Protein AF-A0A832GUX7-F1 (afdb_monomer_lite)

Sequence (159 aa):
MSAQEAVTVTLDRMLALYRAIEARVKELNPSAPRMEVLSLYEALKAAAGMGGERWRSLTFARTTQLDEEAREAIWKLAAMYEEVAAACLVEVENETFALSLRNTYLRGKASANFVVLNVSGAQATVAPEILLAELGVVVACAQQLFMAARAAAPPGGVP

pLDDT: mean 79.76, std 17.62, range [40.47, 96.56]

Radius of gyration: 21.36 Å; chains: 1; bounding box: 37×43×70 Å

Secondary structure (DSSP, 8-state):
--HHHHHHHHHHHHHHHHHHHHHHHHHHS----------HHHHHHHHTT-------------PEE--HHHHHHHHHHHHHHHHHHHHHHHT---HHHHHHHHHHHHHHHHHHHHHH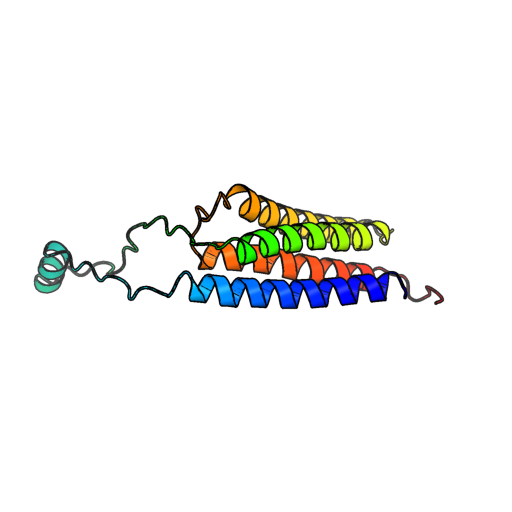HHEETTEESS-HHHHHHHHHHHHHHHHHHHHHHHHHS-TT---

Foldseek 3Di:
DDLLVVLVVLLVVLVVLLVVLLVQQCVQCPPDDPPPPPPVVVVVCVVVVVDDDPDDPPDDLAKGFADPSSVVSLVVSLVSLVVLLVSLQVQAPDPVLNVVLVVLSVLLNVLSVQLVVQDDDRIGSHHSVSNSVSSVSNSVSSVVSSVSSVVRHDPDPDD

Structure (mmCIF, N/CA/C/O backbone):
data_AF-A0A832GUX7-F1
#
_entry.id   AF-A0A832GUX7-F1
#
loop_
_atom_site.group_PDB
_atom_site.id
_atom_site.type_symbol
_atom_site.label_atom_id
_atom_site.label_alt_id
_atom_site.label_comp_id
_atom_site.label_asym_id
_atom_site.label_entity_id
_atom_site.label_seq_id
_atom_site.pdbx_PDB_ins_code
_atom_site.Cartn_x
_atom_site.Cartn_y
_atom_site.Cartn_z
_atom_site.occupancy
_atom_site.B_iso_or_equiv
_atom_site.auth_seq_id
_atom_site.auth_comp_id
_atom_site.auth_asym_id
_atom_site.auth_atom_id
_atom_site.pdbx_PDB_model_num
ATOM 1 N N . MET A 1 1 ? -2.255 -8.661 -26.015 1.00 58.03 1 MET A N 1
ATOM 2 C CA . MET A 1 1 ? -2.134 -7.759 -24.860 1.00 58.03 1 MET A CA 1
ATOM 3 C C . MET A 1 1 ? -0.671 -7.401 -24.742 1.00 58.03 1 MET A C 1
ATOM 5 O O . MET A 1 1 ? 0.136 -8.310 -24.566 1.00 58.03 1 MET A O 1
ATOM 9 N N . SER A 1 2 ? -0.321 -6.138 -24.958 1.00 76.56 2 SER A N 1
ATOM 10 C CA . SER A 1 2 ? 1.061 -5.672 -24.808 1.00 76.56 2 SER A CA 1
ATOM 11 C C . SER A 1 2 ? 1.456 -5.642 -23.324 1.00 76.56 2 SER A C 1
ATOM 13 O O . SER A 1 2 ? 0.592 -5.611 -22.443 1.00 76.56 2 SER A O 1
ATOM 15 N N . ALA A 1 3 ? 2.758 -5.648 -23.023 1.00 74.06 3 ALA A N 1
ATOM 16 C CA . ALA A 1 3 ? 3.244 -5.542 -21.642 1.00 74.06 3 ALA 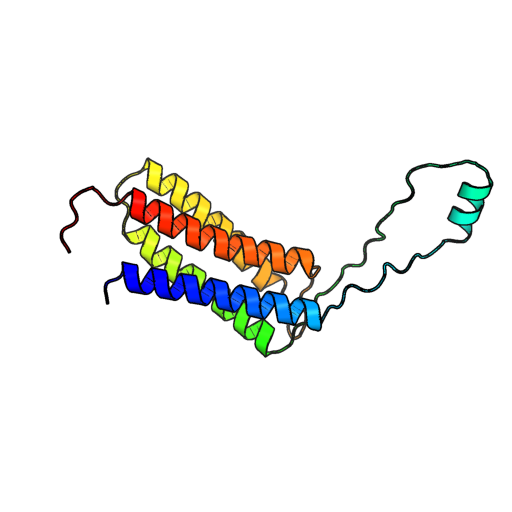A CA 1
ATOM 17 C C . ALA A 1 3 ? 2.724 -4.264 -20.950 1.00 74.06 3 ALA A C 1
ATOM 19 O O . ALA A 1 3 ? 2.344 -4.287 -19.782 1.00 74.06 3 ALA A O 1
ATOM 20 N N . GLN A 1 4 ? 2.591 -3.171 -21.705 1.00 76.62 4 GLN A N 1
ATOM 21 C CA . GLN A 1 4 ? 2.068 -1.893 -21.218 1.00 76.62 4 GLN A CA 1
ATOM 22 C C . GLN A 1 4 ? 0.564 -1.930 -20.912 1.00 76.62 4 GLN A C 1
ATOM 24 O O . GLN A 1 4 ? 0.119 -1.360 -19.912 1.00 76.62 4 GLN A O 1
ATOM 29 N N . GLU A 1 5 ? -0.228 -2.617 -21.740 1.00 81.81 5 GLU A N 1
ATOM 30 C CA . GLU A 1 5 ? -1.650 -2.855 -21.460 1.00 81.81 5 GLU A CA 1
ATOM 31 C C . GLU A 1 5 ? -1.817 -3.688 -20.185 1.00 81.81 5 GLU A C 1
ATOM 33 O O . GLU A 1 5 ? -2.666 -3.373 -19.352 1.00 81.81 5 GLU A O 1
ATOM 38 N N . ALA A 1 6 ? -0.964 -4.698 -19.988 1.00 84.06 6 ALA A N 1
ATOM 39 C CA . ALA A 1 6 ? -0.975 -5.520 -18.784 1.00 84.06 6 ALA A CA 1
ATOM 40 C C . ALA A 1 6 ? -0.671 -4.694 -17.521 1.00 84.06 6 ALA A C 1
ATOM 42 O O . ALA A 1 6 ? -1.412 -4.787 -16.544 1.00 84.06 6 ALA A O 1
ATOM 43 N N . VAL A 1 7 ? 0.356 -3.832 -17.552 1.00 86.50 7 VAL A N 1
ATOM 44 C CA . VAL A 1 7 ? 0.701 -2.948 -16.420 1.00 86.50 7 VAL A CA 1
ATOM 45 C C . VAL A 1 7 ? -0.418 -1.947 -16.127 1.00 86.50 7 VAL A C 1
ATOM 47 O O . VAL A 1 7 ? -0.742 -1.719 -14.963 1.00 86.50 7 VAL A O 1
ATOM 50 N N . THR A 1 8 ? -1.060 -1.396 -17.159 1.00 89.62 8 THR A N 1
ATOM 51 C CA . THR A 1 8 ? -2.190 -0.467 -16.987 1.00 89.62 8 THR A CA 1
ATOM 52 C C . THR A 1 8 ? -3.368 -1.150 -16.288 1.00 89.62 8 THR A C 1
ATOM 54 O O . THR A 1 8 ? -3.885 -0.636 -15.298 1.00 89.62 8 THR A O 1
ATOM 57 N N . VAL A 1 9 ? -3.737 -2.356 -16.732 1.00 91.31 9 VAL A N 1
ATOM 58 C CA . VAL A 1 9 ? -4.791 -3.160 -16.091 1.00 91.31 9 VAL A CA 1
ATOM 59 C C . VAL A 1 9 ? -4.429 -3.491 -14.640 1.00 91.31 9 VAL A C 1
ATOM 61 O O . VAL A 1 9 ? -5.293 -3.456 -13.761 1.00 91.31 9 VAL A O 1
ATOM 64 N N . THR A 1 10 ? -3.163 -3.802 -14.361 1.00 91.75 10 THR A N 1
ATOM 65 C CA . THR A 1 10 ? -2.679 -4.050 -12.997 1.00 91.75 10 THR A CA 1
ATOM 66 C C . THR A 1 10 ? -2.786 -2.795 -12.127 1.00 91.75 10 THR A C 1
ATOM 68 O O . THR A 1 10 ? -3.270 -2.894 -11.001 1.00 91.75 10 THR A O 1
ATOM 71 N N . LEU A 1 11 ? -2.444 -1.609 -12.639 1.00 92.25 11 LEU A N 1
ATOM 72 C CA . LEU A 1 11 ? -2.592 -0.339 -11.917 1.00 92.25 11 LEU A CA 1
ATOM 73 C C . LEU A 1 11 ? -4.051 -0.007 -11.594 1.00 92.25 11 LEU A C 1
ATOM 75 O O . LEU A 1 11 ? -4.351 0.369 -10.459 1.00 92.25 11 LEU A O 1
ATOM 79 N N . ASP A 1 12 ? -4.965 -0.186 -12.547 1.00 92.69 12 ASP A N 1
ATOM 80 C CA . ASP A 1 12 ? -6.397 0.036 -12.318 1.00 92.69 12 ASP A CA 1
ATOM 81 C C . ASP A 1 12 ? -6.933 -0.898 -11.228 1.00 92.69 12 ASP A C 1
ATOM 83 O O . ASP A 1 12 ? -7.685 -0.485 -10.338 1.00 92.69 12 ASP A O 1
ATOM 87 N N . ARG A 1 13 ? -6.484 -2.158 -11.239 1.00 94.31 13 ARG A N 1
ATOM 88 C CA . ARG A 1 13 ? -6.805 -3.131 -10.190 1.00 94.31 13 ARG A CA 1
ATOM 89 C C . ARG A 1 13 ? -6.207 -2.741 -8.839 1.00 94.31 13 ARG A C 1
ATOM 91 O O . ARG A 1 13 ? -6.907 -2.876 -7.841 1.00 94.31 13 ARG A O 1
ATOM 98 N N . MET A 1 14 ? -4.972 -2.238 -8.784 1.00 95.44 14 MET A N 1
ATOM 99 C CA . MET A 1 14 ? -4.369 -1.734 -7.539 1.00 95.44 14 MET A CA 1
ATOM 100 C C . MET A 1 14 ? -5.180 -0.575 -6.955 1.00 95.44 14 MET A C 1
ATOM 102 O O . MET A 1 14 ? -5.439 -0.548 -5.756 1.00 95.44 14 MET A O 1
ATOM 106 N N . LEU A 1 15 ? -5.625 0.356 -7.800 1.00 94.19 15 LEU A N 1
ATOM 107 C CA . LEU A 1 15 ? -6.473 1.485 -7.415 1.00 94.19 15 LEU A CA 1
ATOM 108 C C . LEU A 1 15 ? -7.826 1.027 -6.861 1.00 94.19 15 LEU A C 1
ATOM 110 O O . LEU A 1 15 ? -8.276 1.523 -5.827 1.00 94.19 15 LEU A O 1
ATOM 114 N N . ALA A 1 16 ? -8.471 0.074 -7.536 1.00 94.25 16 ALA A N 1
ATOM 115 C CA . ALA A 1 16 ? -9.725 -0.511 -7.078 1.00 94.25 16 ALA A CA 1
ATOM 116 C C . ALA A 1 16 ? -9.549 -1.235 -5.734 1.00 94.25 16 ALA A C 1
ATOM 118 O O . ALA A 1 16 ? -10.361 -1.057 -4.827 1.00 94.25 16 ALA A O 1
ATOM 119 N N . LEU A 1 17 ? -8.459 -1.991 -5.586 1.00 95.50 17 LEU A N 1
ATOM 120 C CA . LEU A 1 17 ? -8.131 -2.719 -4.365 1.00 95.50 17 LEU A CA 1
ATOM 121 C C . LEU A 1 17 ? -7.834 -1.766 -3.203 1.00 95.50 17 LEU A C 1
ATOM 123 O O . LEU A 1 17 ? -8.354 -1.963 -2.112 1.00 95.50 17 LEU A O 1
ATOM 127 N N . TYR A 1 18 ? -7.083 -0.691 -3.449 1.00 96.50 18 TYR A N 1
ATOM 128 C CA . TYR A 1 18 ? -6.837 0.359 -2.462 1.00 96.50 18 TYR A CA 1
ATOM 129 C C . TYR A 1 18 ? -8.142 0.991 -1.970 1.00 96.50 18 TYR A C 1
ATOM 131 O O . TYR A 1 18 ? -8.343 1.109 -0.766 1.00 96.50 18 TYR A O 1
ATOM 139 N N . ARG A 1 19 ? -9.065 1.338 -2.877 1.00 95.50 19 ARG A N 1
ATOM 140 C CA . ARG A 1 19 ? -10.376 1.897 -2.502 1.00 95.50 19 ARG A CA 1
ATOM 141 C C . ARG A 1 19 ? -11.222 0.912 -1.696 1.00 95.50 19 ARG A C 1
ATOM 143 O O . ARG A 1 19 ? -11.915 1.330 -0.773 1.00 95.50 19 ARG A O 1
ATOM 150 N N . ALA A 1 20 ? -11.163 -0.377 -2.030 1.00 95.62 20 ALA A N 1
ATOM 151 C CA . ALA A 1 20 ? -11.844 -1.420 -1.270 1.00 95.62 20 ALA A CA 1
ATOM 152 C C . ALA A 1 20 ? -11.266 -1.548 0.149 1.00 95.62 20 ALA A C 1
ATOM 154 O O . ALA A 1 20 ? -12.026 -1.544 1.116 1.00 95.62 20 ALA A O 1
ATOM 155 N N . ILE A 1 21 ? -9.933 -1.568 0.283 1.00 94.88 21 ILE A N 1
ATOM 156 C CA . ILE A 1 21 ? -9.247 -1.561 1.585 1.00 94.88 21 ILE A CA 1
ATOM 157 C C . ILE A 1 21 ? -9.623 -0.303 2.368 1.00 94.88 21 ILE A C 1
ATOM 159 O O . ILE A 1 21 ? -9.977 -0.395 3.536 1.00 94.88 21 ILE A O 1
ATOM 163 N N . GLU A 1 22 ? -9.592 0.869 1.737 1.00 94.06 22 GLU A N 1
ATOM 164 C CA . GLU A 1 22 ? -9.933 2.142 2.369 1.00 94.06 22 GLU A CA 1
ATOM 165 C C . GLU A 1 22 ? -11.358 2.142 2.926 1.00 94.06 22 GLU A C 1
ATOM 167 O O . GLU A 1 22 ? -11.568 2.513 4.084 1.00 94.06 22 GLU A O 1
ATOM 172 N N . ALA A 1 23 ? -12.330 1.707 2.123 1.00 93.88 23 ALA A N 1
ATOM 173 C CA . ALA A 1 23 ? -13.717 1.592 2.552 1.00 93.88 23 ALA A CA 1
ATOM 174 C C . ALA A 1 23 ? -13.845 0.629 3.738 1.00 93.88 23 ALA A C 1
ATOM 176 O O . ALA A 1 23 ? -14.450 0.981 4.752 1.00 93.88 23 ALA A O 1
ATOM 177 N N . ARG A 1 24 ? -13.213 -0.547 3.645 1.00 94.50 24 ARG A N 1
ATOM 178 C CA . ARG A 1 24 ? -13.311 -1.580 4.675 1.00 94.50 24 ARG A CA 1
ATOM 179 C C . ARG A 1 24 ? -12.630 -1.182 5.980 1.00 94.50 24 ARG A C 1
ATOM 181 O O . ARG A 1 24 ? -13.200 -1.349 7.052 1.00 94.50 24 ARG A O 1
ATOM 188 N N . VAL A 1 25 ? -11.444 -0.583 5.904 1.00 91.75 25 VAL A N 1
ATOM 189 C CA . VAL A 1 25 ? -10.718 -0.064 7.069 1.00 91.75 25 VAL A CA 1
ATOM 190 C C . VAL A 1 25 ? -11.533 1.021 7.766 1.00 91.75 25 VAL A C 1
ATOM 192 O O . VAL A 1 25 ? -11.630 0.995 8.989 1.00 91.75 25 VAL A O 1
ATOM 195 N N . LYS A 1 26 ? -12.160 1.943 7.025 1.00 90.00 26 LYS A N 1
ATOM 196 C CA . LYS A 1 26 ? -13.024 2.986 7.606 1.00 90.00 26 LYS A CA 1
ATOM 197 C C . LYS A 1 26 ? -14.286 2.418 8.255 1.00 90.00 26 LYS A C 1
ATOM 199 O O . LYS A 1 26 ? -14.724 2.948 9.272 1.00 90.00 26 LYS A O 1
ATOM 204 N N . GLU A 1 27 ? -14.856 1.360 7.686 1.00 91.31 27 GLU A N 1
ATOM 205 C CA . GLU A 1 27 ? -16.017 0.664 8.246 1.00 91.31 27 GLU A CA 1
ATOM 206 C C . GLU A 1 27 ? -15.672 -0.054 9.560 1.00 91.31 27 GLU A C 1
ATOM 208 O O . GLU A 1 27 ? -16.383 0.096 10.551 1.00 91.31 27 GLU A O 1
ATOM 213 N N . LEU A 1 28 ? -14.557 -0.792 9.586 1.00 89.00 28 LEU A N 1
ATOM 214 C CA . LEU A 1 28 ? -14.089 -1.537 10.762 1.00 89.00 28 LEU A CA 1
ATOM 215 C C . LEU A 1 28 ? -13.506 -0.635 11.855 1.00 89.00 28 LEU A C 1
ATOM 217 O O . LEU A 1 28 ? -13.464 -1.014 13.025 1.00 89.00 28 LEU A O 1
ATOM 221 N N . ASN A 1 29 ? -13.047 0.557 11.478 1.00 87.81 29 ASN A N 1
ATOM 222 C CA . ASN A 1 29 ? -12.421 1.528 12.367 1.00 87.81 29 ASN A CA 1
ATOM 223 C C . ASN A 1 29 ? -13.158 2.861 12.252 1.00 87.81 29 ASN A C 1
ATOM 225 O O . ASN A 1 29 ? -12.572 3.849 11.788 1.00 87.81 29 ASN A O 1
ATOM 229 N N . PRO A 1 30 ? -14.444 2.906 12.650 1.00 78.44 30 PRO A N 1
ATOM 230 C CA . PRO A 1 30 ? -15.195 4.143 12.610 1.00 78.44 30 PRO A CA 1
ATOM 231 C C . PRO A 1 30 ? -14.436 5.184 13.420 1.00 78.44 30 PRO A C 1
ATOM 233 O O . PRO A 1 30 ? -13.863 4.884 14.472 1.00 78.44 30 PRO A O 1
ATOM 236 N N . SER A 1 31 ? -14.411 6.416 12.917 1.00 67.00 31 SER A N 1
ATOM 237 C CA . SER A 1 31 ? -13.807 7.529 13.632 1.00 67.00 31 SER A CA 1
ATOM 238 C C . SER A 1 31 ? -14.542 7.681 14.958 1.00 67.00 31 SER A C 1
ATOM 240 O O . SER A 1 31 ? -15.618 8.273 15.008 1.00 67.00 31 SER A O 1
ATOM 242 N N . ALA A 1 32 ? -13.994 7.101 16.029 1.00 56.00 32 ALA A N 1
ATOM 243 C CA . ALA A 1 32 ? -14.555 7.299 17.348 1.00 56.00 32 ALA A CA 1
ATOM 244 C C . ALA A 1 32 ? -14.607 8.817 17.569 1.00 56.00 32 ALA A C 1
ATOM 246 O O . ALA A 1 32 ? -13.598 9.491 17.287 1.00 56.00 32 ALA A O 1
ATOM 247 N N . PRO A 1 33 ? -15.744 9.378 18.028 1.00 50.22 33 PRO A N 1
ATOM 248 C CA . PRO A 1 33 ? -15.742 10.752 18.498 1.00 50.22 33 PRO A CA 1
ATOM 249 C C . PRO A 1 33 ? -14.577 10.854 19.473 1.00 50.22 33 PRO A C 1
ATOM 251 O O . PRO A 1 33 ? -14.394 9.966 20.310 1.00 50.22 33 PRO A O 1
ATOM 254 N N . ARG A 1 34 ? -13.714 11.859 19.280 1.00 47.53 34 ARG A N 1
ATOM 255 C CA . ARG A 1 34 ? -12.572 12.090 20.166 1.00 47.53 34 ARG A CA 1
ATOM 256 C C . ARG A 1 34 ? -13.133 12.031 21.584 1.00 47.53 34 ARG A C 1
ATOM 258 O O . ARG A 1 34 ? -13.959 12.871 21.918 1.00 47.53 34 ARG A O 1
ATOM 265 N N . MET A 1 35 ? -12.783 11.006 22.366 1.00 42.09 35 MET A N 1
ATOM 266 C CA . MET A 1 35 ? -13.167 10.984 23.771 1.00 42.09 35 MET A CA 1
ATOM 267 C C . MET A 1 35 ? -12.424 12.152 24.400 1.00 42.09 35 MET A C 1
ATOM 269 O O . MET A 1 35 ? -11.221 12.085 24.650 1.00 42.09 35 MET A O 1
ATOM 273 N N . GLU A 1 36 ? -13.144 13.259 24.544 1.00 44.16 36 GLU A N 1
ATOM 274 C CA . GLU A 1 36 ? -12.731 14.445 25.263 1.00 44.16 36 GLU A CA 1
ATOM 275 C C . GLU A 1 36 ? -12.635 14.036 26.725 1.00 44.16 36 GLU A C 1
ATOM 277 O O . GLU A 1 36 ? -13.581 14.160 27.501 1.00 44.16 36 GLU A O 1
ATOM 282 N N . VAL A 1 37 ? -11.493 13.470 27.110 1.00 46.44 37 VAL A N 1
ATOM 283 C CA . VAL A 1 37 ? -11.172 13.330 28.522 1.00 46.44 37 VAL A CA 1
ATOM 284 C C . VAL A 1 37 ? -10.881 14.744 29.001 1.00 46.44 37 VAL A C 1
ATOM 286 O O . VAL A 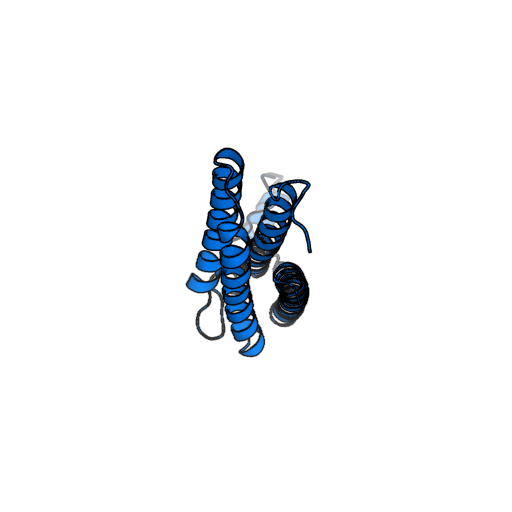1 37 ? -9.741 15.203 28.992 1.00 46.44 37 VAL A O 1
ATOM 289 N N . LEU A 1 38 ? -11.944 15.456 29.376 1.00 47.78 38 LEU A N 1
ATOM 290 C CA . LEU A 1 38 ? -11.872 16.612 30.249 1.00 47.78 38 LEU A CA 1
ATOM 291 C C . LEU A 1 38 ? -11.208 16.114 31.528 1.00 47.78 38 LEU A C 1
ATOM 293 O O . LEU A 1 38 ? -11.874 15.627 32.442 1.00 47.78 38 LEU A O 1
ATOM 297 N N . SER A 1 39 ? -9.878 16.168 31.598 1.00 53.38 39 SER A N 1
ATOM 298 C CA . SER A 1 39 ? -9.252 16.018 32.899 1.00 53.38 39 SER A CA 1
ATOM 299 C C . SER A 1 39 ? -9.813 17.161 33.745 1.00 53.38 39 SER A C 1
ATOM 301 O O . SER A 1 39 ? -9.787 18.323 33.330 1.00 53.38 39 SER A O 1
ATOM 303 N N . LEU A 1 40 ? -10.376 16.838 34.911 1.00 56.91 40 LEU A N 1
ATOM 304 C CA . LEU A 1 40 ? -10.905 17.840 35.842 1.00 56.91 40 LEU A CA 1
ATOM 305 C C . LEU A 1 40 ? -9.859 18.945 36.091 1.00 56.91 40 LEU A C 1
ATOM 307 O O . LEU A 1 40 ? -10.186 20.115 36.237 1.00 56.91 40 LEU A O 1
ATOM 311 N N . TYR A 1 41 ? -8.582 18.564 36.049 1.00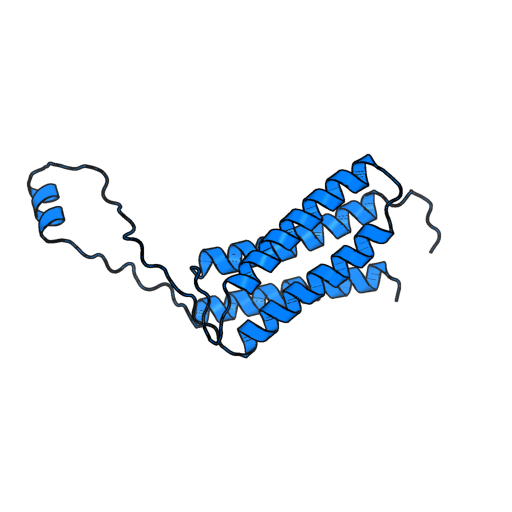 57.34 41 TYR A N 1
ATOM 312 C CA . TYR A 1 41 ? -7.426 19.442 36.136 1.00 57.34 41 TYR A CA 1
ATOM 313 C C . TYR A 1 41 ? -7.316 20.467 34.989 1.00 57.34 41 TYR A C 1
ATOM 315 O O . TYR A 1 41 ? -7.016 21.631 35.247 1.00 57.34 41 TYR A O 1
ATOM 323 N N . GLU A 1 42 ? -7.590 20.085 33.739 1.00 57.00 42 GLU A N 1
ATOM 324 C CA . GLU A 1 42 ? -7.623 21.026 32.610 1.00 57.00 42 GLU A CA 1
ATOM 325 C C . GLU A 1 42 ? -8.859 21.925 32.638 1.00 57.00 42 GLU A C 1
ATOM 327 O O . GLU A 1 42 ? -8.741 23.116 32.349 1.00 57.00 42 GLU A O 1
ATOM 332 N N . ALA A 1 43 ? -10.011 21.406 33.075 1.00 60.97 43 ALA A N 1
ATOM 333 C CA . ALA A 1 43 ? -11.191 22.234 33.324 1.00 60.97 43 ALA A CA 1
ATOM 334 C C . ALA A 1 43 ? -10.908 23.298 34.404 1.00 60.97 43 ALA A C 1
ATOM 336 O O . ALA A 1 43 ? -11.265 24.464 34.238 1.00 60.97 43 ALA A O 1
ATOM 337 N N . LEU A 1 44 ? -10.190 22.926 35.470 1.00 64.62 44 LEU A N 1
ATOM 338 C CA . LEU A 1 44 ? -9.767 23.841 36.533 1.00 64.62 44 LEU A CA 1
ATOM 339 C C . LEU A 1 44 ? -8.715 24.856 36.055 1.00 64.62 44 LEU A C 1
ATOM 341 O O . LEU A 1 44 ? -8.813 26.030 36.401 1.00 64.62 44 LEU A O 1
ATOM 345 N N . LYS A 1 45 ? -7.744 24.455 35.224 1.00 63.03 45 LYS A N 1
ATOM 346 C CA . LYS A 1 45 ? -6.759 25.380 34.625 1.00 63.03 45 LYS A CA 1
ATOM 347 C C . LYS A 1 45 ? -7.394 26.389 33.671 1.00 63.03 45 LYS A C 1
ATOM 349 O O . LYS A 1 45 ? -7.024 27.563 33.699 1.00 63.03 45 LYS A O 1
ATOM 354 N N . ALA A 1 46 ? -8.352 25.944 32.856 1.00 65.56 46 ALA A N 1
ATOM 355 C CA . ALA A 1 46 ? -9.121 26.812 31.971 1.00 65.56 46 ALA A CA 1
ATOM 356 C C . ALA A 1 46 ? -9.990 27.797 32.769 1.00 65.56 46 ALA A C 1
ATOM 358 O O . ALA A 1 46 ? -10.005 28.985 32.454 1.00 65.56 46 ALA A O 1
ATOM 359 N N . ALA A 1 47 ? -10.641 27.336 33.844 1.00 68.81 47 ALA A N 1
ATOM 360 C CA . ALA A 1 47 ? -11.392 28.197 34.761 1.00 68.81 47 ALA A CA 1
ATOM 361 C C . ALA A 1 47 ? -10.494 29.210 35.498 1.00 68.81 47 ALA A C 1
ATOM 363 O O . ALA A 1 47 ? -10.920 30.327 35.774 1.00 68.81 47 ALA A O 1
ATOM 364 N N . ALA A 1 48 ? -9.239 28.848 35.772 1.00 75.19 48 ALA A N 1
ATOM 365 C CA . ALA A 1 48 ? -8.243 29.712 36.403 1.00 75.19 48 ALA A CA 1
ATOM 366 C C . ALA A 1 48 ? -7.550 30.695 35.432 1.00 75.19 48 ALA A C 1
ATOM 368 O O . ALA A 1 48 ? -6.604 31.373 35.828 1.00 75.19 48 ALA A O 1
ATOM 369 N N . GLY A 1 49 ? -7.970 30.768 34.161 1.00 63.66 49 GLY A N 1
ATOM 370 C CA . GLY A 1 49 ? -7.392 31.684 33.166 1.00 63.66 49 GLY A CA 1
ATOM 371 C C . GLY A 1 49 ? -5.969 31.326 32.718 1.00 63.66 49 GLY A C 1
ATOM 372 O O . GLY A 1 49 ? -5.330 32.098 32.008 1.00 63.66 49 GLY A O 1
ATOM 373 N N . MET A 1 50 ? -5.466 30.148 33.097 1.00 61.94 50 MET A N 1
ATOM 374 C CA . MET A 1 50 ? -4.122 29.666 32.770 1.00 61.94 50 MET A CA 1
ATOM 375 C C . MET A 1 50 ? -4.153 28.848 31.473 1.00 61.94 50 MET A C 1
ATOM 377 O O . MET A 1 50 ? -3.878 27.647 31.464 1.00 61.94 50 MET A O 1
ATOM 381 N N . GLY A 1 51 ? -4.561 29.485 30.375 1.00 49.44 51 GLY A N 1
ATOM 382 C CA . GLY A 1 51 ? -4.662 28.850 29.062 1.00 49.44 51 GLY A CA 1
ATOM 383 C C . GLY A 1 51 ? -3.297 28.646 28.403 1.00 49.44 51 GLY A C 1
ATOM 384 O O . GLY A 1 51 ? -2.609 29.612 28.086 1.00 49.44 51 GLY A O 1
ATOM 385 N N . GLY A 1 52 ? -2.936 27.390 28.145 1.00 47.44 52 GLY A N 1
ATOM 386 C CA . GLY A 1 52 ? -1.807 26.995 27.303 1.00 47.44 52 GLY A CA 1
ATOM 387 C C . GLY A 1 52 ? -2.158 25.703 26.567 1.00 47.44 52 GLY A C 1
ATOM 388 O O . GLY A 1 52 ? -2.562 24.742 27.209 1.00 47.44 52 GLY A O 1
ATOM 389 N N . GLU A 1 53 ? -2.083 25.744 25.235 1.00 45.00 53 GLU A N 1
ATOM 390 C CA . GLU A 1 53 ? -2.257 24.652 24.258 1.00 45.00 53 GLU A CA 1
ATOM 391 C C . GLU A 1 53 ? -3.197 23.496 24.653 1.00 45.00 53 GLU A C 1
ATOM 393 O O . GLU A 1 53 ? -2.816 22.473 25.212 1.00 45.00 53 GLU A O 1
ATOM 398 N N . ARG A 1 54 ? -4.452 23.665 24.228 1.00 48.03 54 ARG A N 1
ATOM 399 C CA . ARG A 1 54 ? -5.651 22.834 24.438 1.00 48.03 54 ARG A CA 1
ATOM 400 C C . ARG A 1 54 ? -5.602 21.417 23.834 1.00 48.03 54 ARG A C 1
ATOM 402 O O . ARG A 1 54 ? -6.635 20.765 23.721 1.00 48.03 54 ARG A O 1
ATOM 409 N N . TRP A 1 55 ? -4.451 20.942 23.367 1.00 49.03 55 TRP A N 1
ATOM 410 C CA . TRP A 1 55 ? -4.415 19.796 22.458 1.00 49.03 55 TRP A CA 1
ATOM 411 C C . TRP A 1 55 ? -3.213 18.896 22.707 1.00 49.03 55 TRP A C 1
ATOM 413 O O . TRP A 1 55 ? -2.234 18.907 21.966 1.00 49.03 55 TRP A O 1
ATOM 423 N N . ARG A 1 56 ? -3.316 18.027 23.711 1.00 45.62 56 ARG A N 1
ATOM 424 C CA . ARG A 1 56 ? -2.550 16.780 23.700 1.00 45.62 56 ARG A CA 1
ATOM 425 C C . ARG A 1 56 ? -3.448 15.677 23.176 1.00 45.62 56 ARG A C 1
ATOM 427 O O . ARG A 1 56 ? -4.318 15.180 23.882 1.00 45.62 56 ARG A O 1
ATOM 434 N N . SER A 1 57 ? -3.217 15.291 21.921 1.00 43.03 57 SER A N 1
ATOM 435 C CA . SER A 1 57 ? -3.588 13.959 21.451 1.00 43.03 57 SER A CA 1
ATOM 436 C C . SER A 1 57 ? -2.818 12.981 22.333 1.00 43.03 57 SER A C 1
ATOM 438 O O . SER A 1 57 ? -1.628 12.756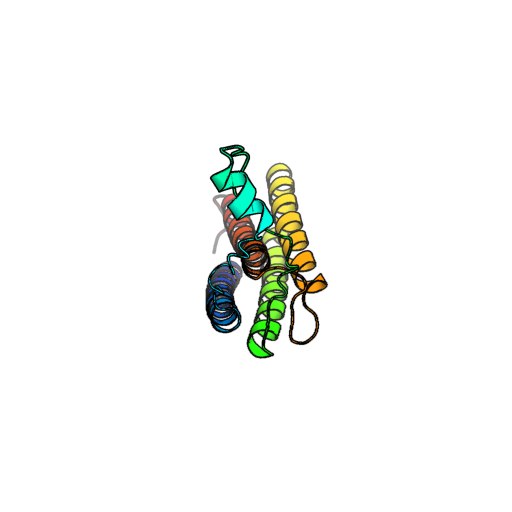 22.121 1.00 43.03 57 SER A O 1
ATOM 440 N N . LEU A 1 58 ? -3.453 12.510 23.407 1.00 42.22 58 LEU A N 1
ATOM 441 C CA . LEU A 1 58 ? -2.917 11.455 24.251 1.00 42.22 58 LEU A CA 1
ATOM 442 C C . LEU A 1 58 ? -2.894 10.199 23.392 1.00 42.22 58 LEU A C 1
ATOM 444 O O . LEU A 1 58 ? -3.896 9.504 23.286 1.00 42.22 58 LEU A O 1
ATOM 448 N N . THR A 1 59 ? -1.782 10.022 22.688 1.00 44.16 59 THR A N 1
ATOM 449 C CA . THR A 1 59 ? -1.077 8.772 22.413 1.00 44.16 59 THR A CA 1
ATOM 450 C C . THR A 1 59 ? -1.891 7.505 22.685 1.00 44.16 59 THR A C 1
ATOM 452 O O . THR A 1 59 ? -1.518 6.678 23.508 1.00 44.16 59 THR A O 1
ATOM 455 N N . PHE A 1 60 ? -3.000 7.308 21.982 1.00 43.81 60 PHE A N 1
ATOM 456 C CA . PHE A 1 60 ? -3.494 5.963 21.773 1.00 43.81 60 PHE A CA 1
ATOM 457 C C . PHE A 1 60 ? -2.706 5.467 20.579 1.00 43.81 60 PHE A C 1
ATOM 459 O O . PHE A 1 60 ? -2.832 6.016 19.483 1.00 43.81 60 PHE A O 1
ATOM 466 N N . ALA A 1 61 ? -1.865 4.459 20.806 1.00 52.47 61 ALA A N 1
ATOM 467 C CA . ALA A 1 61 ? -1.500 3.521 19.763 1.00 52.47 61 ALA A CA 1
ATOM 468 C C . ALA A 1 61 ? -2.821 2.965 19.217 1.00 52.47 61 ALA A C 1
ATOM 470 O O . ALA A 1 61 ? -3.366 1.992 19.731 1.00 52.47 61 ALA A O 1
ATOM 471 N N . ARG A 1 62 ? -3.428 3.695 18.277 1.00 66.94 62 ARG A N 1
ATOM 472 C CA . ARG A 1 62 ? -4.625 3.256 17.585 1.00 66.94 62 ARG A CA 1
ATOM 473 C C . ARG A 1 62 ? -4.145 2.082 16.768 1.00 66.94 62 ARG A C 1
ATOM 475 O O . ARG A 1 62 ? -3.382 2.271 15.831 1.00 66.94 62 ARG A O 1
ATOM 482 N N . THR A 1 63 ? -4.507 0.887 17.194 1.00 83.50 63 THR A N 1
ATOM 483 C CA . THR A 1 63 ? -4.403 -0.269 16.327 1.00 83.50 63 THR A CA 1
ATOM 484 C C . THR A 1 63 ? -5.538 -0.181 15.319 1.00 83.50 63 THR A C 1
ATOM 486 O O . THR A 1 63 ? -6.621 0.327 15.619 1.00 83.50 63 THR A O 1
ATOM 489 N N . THR A 1 64 ? -5.278 -0.626 14.101 1.00 89.25 64 THR A N 1
ATOM 490 C CA . THR A 1 64 ? -6.308 -0.756 13.074 1.00 89.25 64 THR A CA 1
ATOM 491 C C . THR A 1 64 ? -6.871 -2.164 13.156 1.00 89.25 64 THR A C 1
ATOM 493 O O . THR A 1 64 ? -6.109 -3.119 13.073 1.00 89.25 64 THR A O 1
ATOM 496 N N . GLN A 1 65 ? -8.179 -2.325 13.314 1.00 91.12 65 GLN A N 1
ATOM 497 C CA . GLN A 1 65 ? -8.854 -3.607 13.128 1.00 91.12 65 GLN A CA 1
ATOM 498 C C . GLN A 1 65 ? -8.913 -3.940 11.637 1.00 91.12 65 GLN A C 1
ATOM 500 O O . GLN A 1 65 ? -9.268 -3.088 10.819 1.00 91.12 65 GLN A O 1
ATOM 505 N N . LEU A 1 66 ? -8.575 -5.177 11.296 1.00 92.94 66 LEU A N 1
ATOM 506 C CA . LEU A 1 66 ? -8.618 -5.717 9.943 1.00 92.94 66 LEU A CA 1
ATOM 507 C C . LEU A 1 66 ? -9.355 -7.052 9.974 1.00 92.94 66 LEU A C 1
ATOM 509 O O . LEU A 1 66 ? -9.150 -7.864 10.874 1.00 92.94 66 LEU A O 1
ATOM 513 N N . ASP A 1 67 ? -10.192 -7.296 8.978 1.00 93.62 67 ASP A N 1
ATOM 514 C CA . ASP A 1 67 ? -10.687 -8.637 8.710 1.00 93.62 67 ASP A CA 1
ATOM 515 C C . ASP A 1 67 ? -9.772 -9.370 7.722 1.00 93.62 67 ASP A C 1
ATOM 517 O O . ASP A 1 67 ? -8.790 -8.825 7.207 1.00 93.62 67 ASP A O 1
ATOM 521 N N . GLU A 1 68 ? -10.083 -10.645 7.494 1.00 93.31 68 GLU A N 1
ATOM 522 C CA . GLU A 1 68 ? -9.300 -11.499 6.607 1.00 93.31 68 GLU A CA 1
ATOM 523 C C . GLU A 1 68 ? -9.267 -10.949 5.174 1.00 93.31 68 GLU A C 1
ATOM 525 O O . GLU A 1 68 ? -8.200 -10.878 4.572 1.00 93.31 68 GLU A O 1
ATOM 530 N N . GLU A 1 69 ? -10.402 -10.462 4.667 1.00 93.44 69 GLU A N 1
ATOM 531 C CA . GLU A 1 69 ? -10.503 -9.898 3.318 1.00 93.44 69 GLU A CA 1
ATOM 532 C C . GLU A 1 69 ? -9.629 -8.647 3.144 1.00 93.44 69 GLU A C 1
ATOM 534 O O . GLU A 1 69 ? -8.879 -8.546 2.168 1.00 93.44 69 GLU A O 1
ATOM 539 N N . ALA A 1 70 ? -9.660 -7.703 4.094 1.00 93.62 70 ALA A N 1
ATOM 540 C CA . ALA A 1 70 ? -8.802 -6.521 4.049 1.00 93.62 70 ALA A CA 1
ATOM 541 C C . ALA A 1 70 ? -7.320 -6.901 4.137 1.00 93.62 70 ALA A C 1
ATOM 543 O O . ALA A 1 70 ? -6.483 -6.313 3.448 1.00 93.62 70 ALA A O 1
ATOM 544 N N . ARG A 1 71 ? -6.984 -7.904 4.953 1.00 94.00 71 ARG A N 1
ATOM 545 C CA . ARG A 1 71 ? -5.616 -8.408 5.089 1.00 94.00 71 ARG A CA 1
ATOM 546 C C . ARG A 1 71 ? -5.115 -9.008 3.780 1.00 94.00 71 ARG A C 1
ATOM 548 O O . ARG A 1 71 ? -4.054 -8.610 3.303 1.00 94.00 71 ARG A O 1
ATOM 555 N N . GLU A 1 72 ? -5.865 -9.925 3.179 1.00 94.56 72 GLU A N 1
ATOM 556 C CA . GLU A 1 72 ? -5.520 -10.525 1.886 1.00 94.56 72 GLU A CA 1
ATOM 557 C C . GLU A 1 72 ? -5.387 -9.462 0.791 1.00 94.56 72 GLU A C 1
ATOM 559 O O . GLU A 1 72 ? -4.447 -9.499 -0.007 1.00 94.56 72 GLU A O 1
ATOM 564 N N . ALA A 1 73 ? -6.277 -8.467 0.787 1.00 95.31 73 ALA A N 1
ATOM 565 C CA . ALA A 1 73 ? -6.209 -7.345 -0.137 1.00 95.31 73 ALA A CA 1
ATOM 566 C C . ALA A 1 73 ? -4.922 -6.523 0.040 1.00 95.31 73 ALA A C 1
ATOM 568 O O . ALA A 1 73 ? -4.299 -6.160 -0.957 1.00 95.31 73 ALA A O 1
ATOM 569 N N . ILE A 1 74 ? -4.476 -6.268 1.275 1.00 95.75 74 ILE A N 1
ATOM 570 C CA . ILE A 1 74 ? -3.206 -5.576 1.556 1.00 95.75 74 ILE A CA 1
ATOM 571 C C . ILE A 1 74 ? -2.014 -6.361 0.995 1.00 95.75 74 ILE A C 1
ATOM 573 O O . ILE A 1 74 ? -1.177 -5.789 0.293 1.00 95.75 74 ILE A O 1
ATOM 577 N N . TRP A 1 75 ? -1.948 -7.671 1.250 1.00 95.12 75 TRP A N 1
ATOM 578 C CA . TRP A 1 75 ? -0.879 -8.526 0.721 1.00 95.12 75 TRP A CA 1
ATOM 579 C C . TRP A 1 75 ? -0.875 -8.564 -0.805 1.00 95.12 75 TRP A C 1
ATOM 581 O O . TRP A 1 75 ? 0.178 -8.444 -1.432 1.00 95.12 75 TRP A O 1
ATOM 591 N N . LYS A 1 76 ? -2.058 -8.674 -1.411 1.00 96.00 76 LYS A N 1
ATOM 592 C CA . LYS A 1 76 ? -2.220 -8.650 -2.863 1.00 96.00 76 LYS A CA 1
ATOM 593 C C . LYS A 1 76 ? -1.796 -7.307 -3.454 1.00 96.00 76 LYS A C 1
ATOM 595 O O . LYS A 1 76 ? -1.111 -7.295 -4.469 1.00 96.00 76 LYS A O 1
ATOM 600 N N . LEU A 1 77 ? -2.134 -6.189 -2.812 1.00 96.56 77 LEU A N 1
ATOM 601 C CA . LEU A 1 77 ? -1.703 -4.858 -3.241 1.00 96.56 77 LEU A CA 1
ATOM 602 C C . LEU A 1 77 ? -0.173 -4.738 -3.218 1.00 96.56 77 LEU A C 1
ATOM 604 O O . LEU A 1 77 ? 0.412 -4.254 -4.187 1.00 96.56 77 LEU A O 1
ATOM 608 N N . ALA A 1 78 ? 0.475 -5.223 -2.155 1.00 94.62 78 ALA A N 1
ATOM 609 C CA . ALA A 1 78 ? 1.933 -5.242 -2.053 1.00 94.62 78 ALA A CA 1
ATOM 610 C C . ALA A 1 78 ? 2.583 -6.130 -3.130 1.00 94.62 78 ALA A C 1
ATOM 612 O O . ALA A 1 78 ? 3.580 -5.731 -3.722 1.00 94.62 78 ALA A O 1
ATOM 613 N N . ALA A 1 79 ? 2.008 -7.296 -3.439 1.00 95.50 79 ALA A N 1
ATOM 614 C CA . ALA A 1 79 ? 2.501 -8.159 -4.515 1.00 95.50 79 ALA A CA 1
ATOM 615 C C . ALA A 1 79 ? 2.364 -7.501 -5.901 1.00 95.50 79 ALA A C 1
ATOM 617 O O . ALA A 1 79 ? 3.314 -7.498 -6.680 1.00 95.50 79 ALA A O 1
ATOM 618 N N . MET A 1 80 ? 1.220 -6.869 -6.183 1.00 95.56 80 MET A N 1
ATOM 619 C CA . MET A 1 80 ? 0.993 -6.155 -7.446 1.00 95.56 80 MET A CA 1
ATOM 620 C C . MET A 1 80 ? 1.963 -4.983 -7.633 1.00 95.56 80 MET A C 1
ATOM 622 O O . MET A 1 80 ? 2.373 -4.701 -8.756 1.00 95.56 80 MET A O 1
ATOM 626 N N . TYR A 1 81 ? 2.374 -4.323 -6.545 1.00 95.56 81 TYR A N 1
ATOM 627 C CA . TYR A 1 81 ? 3.412 -3.294 -6.603 1.00 95.56 81 TYR A CA 1
ATOM 628 C C . TYR A 1 81 ? 4.747 -3.846 -7.122 1.00 95.56 81 TYR A C 1
ATOM 630 O O . TYR A 1 81 ? 5.373 -3.216 -7.973 1.00 95.56 81 TYR A O 1
ATOM 638 N N . GLU A 1 82 ? 5.164 -5.029 -6.661 1.00 93.31 82 GLU A N 1
ATOM 639 C CA . GLU A 1 82 ? 6.391 -5.676 -7.142 1.00 93.31 82 GLU A CA 1
ATOM 640 C C . GLU A 1 82 ? 6.301 -6.041 -8.623 1.00 93.31 82 GLU A C 1
ATOM 642 O O . GLU A 1 82 ? 7.261 -5.831 -9.360 1.00 93.31 82 GLU A O 1
ATOM 647 N N . GLU A 1 83 ? 5.147 -6.543 -9.073 1.00 91.56 83 GLU A N 1
ATOM 648 C CA . GLU A 1 83 ? 4.913 -6.877 -10.482 1.00 91.56 83 GLU A CA 1
ATOM 649 C C . GLU A 1 83 ? 5.036 -5.638 -11.380 1.00 91.56 83 GLU A C 1
ATOM 651 O O . GLU A 1 83 ? 5.748 -5.662 -12.387 1.00 91.56 83 GLU A O 1
ATOM 656 N N . VAL A 1 84 ? 4.391 -4.530 -10.994 1.00 90.88 84 VAL A N 1
ATOM 657 C CA . VAL A 1 84 ? 4.474 -3.257 -11.725 1.00 90.88 84 VAL A CA 1
ATOM 658 C C . VAL A 1 84 ? 5.903 -2.722 -11.715 1.00 90.88 84 VAL A C 1
ATOM 660 O O . VAL A 1 84 ? 6.411 -2.311 -12.759 1.00 90.88 84 VAL A O 1
ATOM 663 N N . ALA A 1 85 ? 6.566 -2.735 -10.559 1.00 89.62 85 ALA A N 1
ATOM 664 C CA . ALA A 1 85 ? 7.926 -2.233 -10.429 1.00 89.62 85 ALA A CA 1
ATOM 665 C C . ALA A 1 85 ? 8.918 -3.040 -11.273 1.00 89.62 85 ALA A C 1
ATOM 667 O O . ALA A 1 85 ? 9.736 -2.446 -11.972 1.00 89.62 85 ALA A O 1
ATOM 668 N N . ALA A 1 86 ? 8.821 -4.371 -11.259 1.00 88.31 86 ALA A N 1
ATOM 669 C CA . ALA A 1 86 ? 9.664 -5.239 -12.071 1.00 88.31 86 ALA A CA 1
ATOM 670 C C . ALA A 1 86 ? 9.489 -4.951 -13.567 1.00 88.31 86 ALA A C 1
ATOM 672 O O . ALA A 1 86 ? 10.483 -4.798 -14.271 1.00 88.31 86 ALA A O 1
ATOM 673 N N . ALA A 1 87 ? 8.248 -4.799 -14.041 1.00 86.12 87 ALA A N 1
ATOM 674 C CA . ALA A 1 87 ? 7.982 -4.459 -15.436 1.00 86.12 87 ALA A CA 1
ATOM 675 C C . ALA A 1 87 ? 8.562 -3.084 -15.820 1.00 86.12 87 ALA A C 1
ATOM 677 O O . ALA A 1 87 ? 9.222 -2.957 -16.844 1.00 86.12 87 ALA A O 1
ATOM 678 N N . CYS A 1 88 ? 8.380 -2.066 -14.973 1.00 84.31 88 CYS A N 1
ATOM 679 C CA . CYS A 1 88 ? 8.824 -0.700 -15.271 1.00 84.31 88 CYS A CA 1
ATOM 680 C C . CYS A 1 88 ? 10.350 -0.519 -15.198 1.00 84.31 88 CYS A C 1
ATOM 682 O O . CYS A 1 88 ? 10.898 0.336 -15.888 1.00 84.31 88 CYS A O 1
ATOM 684 N N . LEU A 1 89 ? 11.044 -1.279 -14.346 1.00 81.62 89 LEU A N 1
ATOM 685 C CA . LEU A 1 89 ? 12.496 -1.158 -14.163 1.00 81.62 89 LEU A CA 1
ATOM 686 C C . LEU A 1 89 ? 13.309 -1.889 -15.240 1.00 81.62 89 LEU A C 1
ATOM 688 O O . LEU A 1 89 ? 14.479 -1.564 -15.424 1.00 81.62 89 LEU A O 1
ATOM 692 N N . VAL A 1 90 ? 12.714 -2.851 -15.951 1.00 74.81 90 VAL A N 1
ATOM 693 C CA . VAL A 1 90 ? 13.374 -3.571 -17.056 1.00 74.81 90 VAL A CA 1
ATOM 694 C C . VAL A 1 90 ? 13.513 -2.694 -18.310 1.00 74.81 90 VAL A C 1
ATOM 696 O O . VAL A 1 90 ? 14.421 -2.912 -19.104 1.00 74.81 90 VAL A O 1
ATOM 699 N N . GLU A 1 91 ? 12.658 -1.683 -18.480 1.00 64.12 91 GLU A N 1
ATOM 700 C CA . GLU A 1 91 ? 12.508 -0.938 -19.741 1.00 64.12 91 GLU A CA 1
ATOM 701 C C . GLU A 1 91 ? 13.384 0.329 -19.873 1.00 64.12 91 GLU A C 1
ATOM 703 O O . GLU A 1 91 ? 13.240 1.064 -20.849 1.00 64.12 91 GLU A O 1
ATOM 708 N N . VAL A 1 92 ? 14.288 0.631 -18.928 1.00 61.88 92 VAL A N 1
ATOM 709 C CA . VAL A 1 92 ? 14.973 1.943 -18.890 1.00 61.88 92 VAL A CA 1
ATOM 710 C C . VAL A 1 92 ? 16.489 1.850 -19.051 1.00 61.88 92 VAL A C 1
ATOM 712 O O . VAL A 1 92 ? 17.205 1.449 -18.139 1.00 61.88 92 VAL A O 1
ATOM 715 N N . GLU A 1 93 ? 16.983 2.327 -20.197 1.00 60.59 93 GLU A N 1
ATOM 716 C CA . GLU A 1 93 ? 18.416 2.393 -20.536 1.00 60.59 93 GLU A CA 1
ATOM 717 C C . GLU A 1 93 ? 19.102 3.706 -20.092 1.00 60.59 93 GLU A C 1
ATOM 719 O O . GLU A 1 93 ? 20.327 3.805 -20.097 1.00 60.59 93 GLU A O 1
ATOM 724 N N . ASN A 1 94 ? 18.343 4.735 -19.690 1.00 63.72 94 ASN A N 1
ATOM 725 C CA . ASN A 1 94 ? 18.888 6.049 -19.321 1.00 63.72 94 ASN A CA 1
ATOM 726 C C . ASN A 1 94 ? 19.229 6.138 -17.820 1.00 63.72 94 ASN A C 1
ATOM 728 O O . ASN A 1 94 ? 18.332 6.086 -16.978 1.00 63.72 94 ASN A O 1
ATOM 732 N N . GLU A 1 95 ? 20.507 6.355 -17.484 1.00 67.38 95 GLU A N 1
ATOM 733 C CA . GLU A 1 95 ? 21.019 6.374 -16.100 1.00 67.38 95 GLU A CA 1
ATOM 734 C C . GLU A 1 95 ? 20.325 7.392 -15.173 1.00 67.38 95 GLU A C 1
ATOM 736 O O . GLU A 1 95 ? 20.034 7.083 -14.014 1.00 67.38 95 GLU A O 1
ATOM 741 N N . THR A 1 96 ? 20.003 8.595 -15.660 1.00 68.38 96 THR A N 1
ATOM 742 C CA . THR A 1 96 ? 19.345 9.629 -14.839 1.00 68.38 96 THR A CA 1
ATOM 743 C C . THR A 1 96 ? 17.898 9.247 -14.522 1.00 68.38 96 THR A C 1
ATOM 745 O O . THR A 1 96 ? 17.440 9.409 -13.386 1.00 68.38 96 THR A O 1
ATOM 748 N N . PHE A 1 97 ? 17.181 8.688 -15.501 1.00 71.25 97 PHE A N 1
ATOM 749 C CA . PHE A 1 97 ? 15.837 8.147 -15.280 1.00 71.25 97 PHE A CA 1
ATOM 750 C C . PHE A 1 97 ? 15.877 6.909 -14.384 1.00 71.25 97 PHE A C 1
ATOM 752 O O . PHE A 1 97 ? 15.030 6.779 -13.500 1.00 71.25 97 PHE A O 1
ATOM 759 N N . ALA A 1 98 ? 16.894 6.059 -14.533 1.00 74.31 98 ALA A N 1
ATOM 760 C CA . ALA A 1 98 ? 17.091 4.879 -13.702 1.00 74.31 98 ALA A CA 1
ATOM 761 C C . ALA A 1 98 ? 17.265 5.243 -12.218 1.00 74.31 98 ALA A C 1
ATOM 763 O O . ALA A 1 98 ? 16.687 4.581 -11.356 1.00 74.31 98 ALA A O 1
ATOM 764 N N . LEU A 1 99 ? 17.981 6.328 -11.891 1.00 80.25 99 LEU A N 1
ATOM 765 C CA . LEU A 1 99 ? 18.109 6.808 -10.507 1.00 80.25 99 LEU A CA 1
ATOM 766 C C . LEU A 1 99 ? 16.778 7.302 -9.927 1.00 80.25 99 LEU A C 1
ATOM 768 O O . LEU A 1 99 ? 16.426 6.945 -8.801 1.00 80.25 99 LEU A O 1
ATOM 772 N N . SER A 1 100 ? 16.027 8.108 -10.682 1.00 83.25 100 SER A N 1
ATOM 773 C CA . SER A 1 100 ? 14.722 8.610 -10.234 1.00 83.25 100 SER A CA 1
ATOM 774 C C . SER A 1 100 ? 13.719 7.470 -10.038 1.00 83.25 100 SER A C 1
ATOM 776 O O . SER A 1 100 ? 13.090 7.384 -8.982 1.00 83.25 100 SER A O 1
ATOM 778 N N . LEU A 1 101 ? 13.640 6.543 -10.996 1.00 85.75 101 LEU A N 1
ATOM 779 C CA . LEU A 1 101 ? 12.802 5.346 -10.919 1.00 85.75 101 LEU A CA 1
ATOM 780 C C . LEU A 1 101 ? 13.190 4.457 -9.744 1.00 85.75 101 LEU A C 1
ATOM 782 O O . LEU A 1 101 ? 12.323 4.023 -8.990 1.00 85.75 101 LEU A O 1
ATOM 786 N N . ARG A 1 102 ? 14.488 4.235 -9.521 1.00 87.19 102 ARG A N 1
ATOM 787 C CA . ARG A 1 102 ? 14.973 3.455 -8.381 1.00 87.19 102 ARG A CA 1
ATOM 788 C C . ARG A 1 102 ? 14.570 4.087 -7.051 1.00 87.19 102 ARG A C 1
ATOM 790 O O . ARG A 1 102 ? 14.131 3.370 -6.159 1.00 87.19 102 ARG A O 1
ATOM 797 N N . ASN A 1 103 ? 14.679 5.406 -6.909 1.00 89.88 103 ASN A N 1
ATOM 798 C CA . ASN A 1 103 ? 14.263 6.098 -5.687 1.00 89.88 103 ASN A CA 1
ATOM 799 C C . ASN A 1 103 ? 12.751 5.987 -5.455 1.00 89.88 103 ASN A C 1
ATOM 801 O O . ASN A 1 103 ? 12.324 5.708 -4.334 1.00 89.88 103 ASN A O 1
ATOM 805 N N . THR A 1 104 ? 11.944 6.145 -6.507 1.00 92.19 104 THR A N 1
ATOM 806 C CA . THR A 1 104 ? 10.490 5.939 -6.442 1.00 92.19 104 THR A CA 1
ATOM 807 C C . THR A 1 104 ? 10.154 4.501 -6.051 1.00 92.19 104 THR A C 1
ATOM 809 O O . THR A 1 104 ? 9.334 4.288 -5.157 1.00 92.19 104 THR A O 1
ATOM 812 N N . TYR A 1 105 ? 10.840 3.519 -6.644 1.00 92.94 105 TYR A N 1
ATOM 813 C CA . TYR A 1 105 ? 10.682 2.109 -6.301 1.00 92.94 105 TYR A CA 1
ATOM 814 C C . TYR A 1 105 ? 10.992 1.848 -4.824 1.00 92.94 105 TYR A C 1
ATOM 816 O O . TYR A 1 105 ? 10.175 1.261 -4.114 1.00 92.94 105 TYR A O 1
ATOM 824 N N . LEU A 1 106 ? 12.145 2.320 -4.344 1.00 92.94 106 LEU A N 1
ATOM 825 C CA . LEU A 1 106 ? 12.570 2.133 -2.958 1.00 92.94 106 LEU A CA 1
ATOM 826 C C . LEU A 1 106 ? 11.610 2.799 -1.970 1.00 92.94 106 LEU A C 1
ATOM 828 O O . LEU A 1 106 ? 11.363 2.239 -0.904 1.00 92.94 106 LEU A O 1
ATOM 832 N N . ARG A 1 107 ? 11.032 3.952 -2.324 1.00 92.75 107 ARG A N 1
ATOM 833 C CA . ARG A 1 107 ? 10.024 4.625 -1.500 1.00 92.75 107 ARG A CA 1
ATOM 834 C C . ARG A 1 107 ? 8.757 3.786 -1.365 1.00 92.75 107 ARG A C 1
ATOM 836 O O . ARG A 1 107 ? 8.350 3.507 -0.242 1.00 92.75 107 ARG A O 1
ATOM 843 N N . GLY A 1 108 ? 8.166 3.347 -2.476 1.00 93.69 108 GLY A N 1
ATOM 844 C CA . GLY A 1 108 ? 6.974 2.499 -2.412 1.00 93.69 108 GLY A CA 1
ATOM 845 C C . GLY A 1 108 ? 7.263 1.149 -1.748 1.00 93.69 108 GLY A C 1
ATOM 846 O O . GLY A 1 108 ? 6.449 0.668 -0.966 1.00 93.69 108 GLY A O 1
ATOM 847 N N . LYS A 1 109 ? 8.463 0.583 -1.940 1.00 94.62 109 LYS A N 1
ATOM 848 C CA . LYS A 1 109 ? 8.899 -0.648 -1.265 1.00 94.62 109 LYS A CA 1
ATOM 849 C C . LYS A 1 109 ? 9.016 -0.461 0.247 1.00 94.62 109 LYS A C 1
ATOM 851 O O . LYS A 1 109 ? 8.597 -1.332 1.005 1.00 94.62 109 LYS A O 1
ATOM 856 N N . ALA A 1 110 ? 9.572 0.664 0.693 1.00 94.06 110 ALA A N 1
ATOM 857 C CA . ALA A 1 110 ? 9.665 0.995 2.110 1.00 94.06 110 ALA A CA 1
ATOM 858 C C . ALA A 1 110 ? 8.271 1.100 2.746 1.00 94.06 110 ALA A C 1
ATOM 860 O O . ALA A 1 110 ? 8.051 0.500 3.795 1.00 94.06 110 ALA A O 1
ATOM 861 N N . SER A 1 111 ? 7.322 1.765 2.080 1.00 94.56 111 SER A N 1
ATOM 862 C CA . SER A 1 111 ? 5.924 1.847 2.524 1.00 94.56 111 SER A CA 1
ATOM 863 C C . SER A 1 111 ? 5.228 0.483 2.543 1.00 94.56 111 SER A C 1
ATOM 865 O O . SER A 1 111 ? 4.589 0.136 3.533 1.00 94.56 111 SER A O 1
ATOM 867 N N . ALA A 1 112 ? 5.401 -0.345 1.508 1.00 94.94 112 ALA A N 1
ATOM 868 C CA . ALA A 1 112 ? 4.840 -1.698 1.473 1.00 94.94 112 ALA A CA 1
ATOM 869 C C . ALA A 1 112 ? 5.387 -2.571 2.614 1.00 94.94 112 ALA A C 1
ATOM 871 O O . ALA A 1 112 ? 4.623 -3.234 3.315 1.00 94.94 112 ALA A O 1
ATOM 872 N N . ASN A 1 113 ? 6.700 -2.521 2.853 1.00 95.62 113 ASN A N 1
ATOM 873 C CA . ASN A 1 113 ? 7.335 -3.231 3.960 1.00 95.62 113 ASN A CA 1
ATOM 874 C C . ASN A 1 113 ? 6.855 -2.707 5.314 1.00 95.62 113 ASN A C 1
ATOM 876 O O . ASN A 1 113 ? 6.591 -3.503 6.209 1.00 95.62 113 ASN A O 1
ATOM 880 N N . PHE A 1 114 ? 6.723 -1.388 5.471 1.00 94.88 114 PHE A N 1
ATOM 881 C CA . PHE A 1 114 ? 6.184 -0.790 6.687 1.00 94.88 114 PHE A CA 1
ATOM 882 C C . PHE A 1 114 ? 4.783 -1.328 6.983 1.00 94.88 114 PHE A C 1
ATOM 884 O O . PHE A 1 114 ? 4.532 -1.781 8.097 1.00 94.88 114 PHE A O 1
ATOM 891 N N . VAL A 1 115 ? 3.893 -1.340 5.989 1.00 94.44 115 VAL A N 1
ATOM 892 C CA . VAL A 1 115 ? 2.538 -1.889 6.133 1.00 94.44 115 VAL A CA 1
ATOM 893 C C . VAL A 1 115 ? 2.597 -3.360 6.538 1.00 94.44 115 VAL A C 1
ATOM 895 O O . VAL A 1 115 ? 2.035 -3.734 7.562 1.00 94.44 115 VAL A O 1
ATOM 898 N N . VAL A 1 116 ? 3.325 -4.180 5.781 1.00 93.75 116 VAL A N 1
ATOM 899 C CA . VAL A 1 116 ? 3.437 -5.626 6.012 1.00 93.75 116 VAL A CA 1
ATOM 900 C C . VAL A 1 116 ? 3.984 -5.952 7.403 1.00 93.75 116 VAL A C 1
ATOM 902 O O . VAL A 1 116 ? 3.449 -6.823 8.080 1.00 93.75 116 VAL A O 1
ATOM 905 N N . LEU A 1 117 ? 5.016 -5.240 7.860 1.00 93.88 117 LEU A N 1
ATOM 906 C CA . LEU A 1 117 ? 5.619 -5.453 9.179 1.00 93.88 117 LEU A CA 1
ATOM 907 C C . LEU A 1 117 ? 4.690 -5.060 10.331 1.00 93.88 117 LEU A C 1
ATOM 909 O O . LEU A 1 117 ? 4.841 -5.574 11.437 1.00 93.88 117 LEU A O 1
ATOM 913 N N . ASN A 1 118 ? 3.754 -4.145 10.084 1.00 92.38 118 ASN A N 1
ATOM 914 C CA . ASN A 1 118 ? 2.811 -3.674 11.089 1.00 92.38 118 ASN A CA 1
ATOM 915 C C . ASN A 1 118 ? 1.465 -4.407 11.044 1.00 92.38 118 ASN A C 1
ATOM 917 O O . ASN A 1 118 ? 0.657 -4.197 11.943 1.00 92.38 118 ASN A O 1
ATOM 921 N N . VAL A 1 119 ? 1.201 -5.256 10.046 1.00 92.81 119 VAL A N 1
ATOM 922 C CA . VAL A 1 119 ? -0.022 -6.069 9.954 1.00 92.81 119 VAL A CA 1
ATOM 923 C C . VAL A 1 119 ? 0.226 -7.445 10.572 1.00 92.81 119 VAL A C 1
ATOM 925 O O . VAL A 1 119 ? 1.096 -8.193 10.133 1.00 92.81 119 VAL A O 1
ATOM 928 N N . SER A 1 120 ? -0.561 -7.808 11.585 1.00 87.06 120 SER A N 1
ATOM 929 C CA . SER A 1 120 ? -0.461 -9.090 12.285 1.00 87.06 120 SER A CA 1
ATOM 930 C C . SER A 1 120 ? -1.834 -9.611 12.707 1.00 87.06 120 SER A C 1
ATOM 932 O O . SER A 1 120 ? -2.580 -8.954 13.435 1.00 87.06 120 SER A O 1
ATOM 934 N N . GLY A 1 121 ? -2.170 -10.825 12.264 1.00 86.44 121 GLY A N 1
ATOM 935 C CA . GLY A 1 121 ? -3.481 -11.423 12.519 1.00 86.44 121 GLY A CA 1
ATOM 936 C C . GLY A 1 121 ? -4.614 -10.522 12.019 1.00 86.44 121 GLY A C 1
ATOM 937 O O . GLY A 1 121 ? -4.604 -10.105 10.866 1.00 86.44 121 GLY A O 1
ATOM 938 N N . ALA A 1 122 ? -5.564 -10.209 12.900 1.00 87.69 122 ALA A N 1
ATOM 939 C CA . ALA A 1 122 ? -6.719 -9.356 12.609 1.00 87.69 122 ALA A CA 1
ATOM 940 C C . ALA A 1 122 ? -6.486 -7.862 12.929 1.00 87.69 122 ALA A C 1
ATOM 942 O O . ALA A 1 122 ? -7.441 -7.105 13.098 1.00 87.69 122 ALA A O 1
ATOM 943 N N . GLN A 1 123 ? -5.235 -7.419 13.107 1.00 90.88 123 GLN A N 1
ATOM 944 C CA . GLN A 1 123 ? -4.936 -6.032 13.477 1.00 90.88 123 GLN A CA 1
ATOM 945 C C . GLN A 1 123 ? -3.680 -5.491 12.786 1.00 90.88 123 GLN A C 1
ATOM 947 O O . GLN A 1 123 ? -2.783 -6.241 12.408 1.00 90.88 123 GLN A O 1
ATOM 952 N N . ALA A 1 124 ? -3.590 -4.167 12.667 1.00 90.44 124 ALA A N 1
ATOM 953 C CA . ALA A 1 124 ? -2.345 -3.463 12.403 1.00 90.44 124 ALA A CA 1
ATOM 954 C C . ALA A 1 124 ? -1.928 -2.635 13.623 1.00 90.44 124 ALA A C 1
ATOM 956 O O . ALA A 1 124 ? -2.762 -1.989 14.259 1.00 90.44 124 ALA A O 1
ATOM 957 N N . THR A 1 125 ? -0.635 -2.597 13.934 1.00 90.06 125 THR A N 1
ATOM 958 C CA . THR A 1 125 ? -0.056 -1.852 15.070 1.00 90.06 125 THR A CA 1
ATOM 959 C C . THR A 1 125 ? 0.040 -0.342 14.838 1.00 90.06 125 THR A C 1
ATOM 961 O O . THR A 1 125 ? 0.630 0.380 15.639 1.00 90.06 125 THR A O 1
ATOM 964 N N . VAL A 1 126 ? -0.546 0.143 13.746 1.00 89.06 126 VAL A N 1
ATOM 965 C CA . VAL A 1 126 ? -0.562 1.545 13.327 1.00 89.06 126 VAL A CA 1
ATOM 966 C C . VAL A 1 126 ? -1.992 2.045 13.205 1.00 89.06 126 VAL A C 1
ATOM 968 O O . VAL A 1 126 ? -2.922 1.256 13.020 1.00 89.06 126 VAL A O 1
ATOM 971 N N . ALA A 1 127 ? -2.153 3.366 13.280 1.00 88.19 127 ALA A N 1
ATOM 972 C CA . ALA A 1 127 ? -3.453 4.009 13.157 1.00 88.19 127 ALA A CA 1
ATOM 973 C C . ALA A 1 127 ? -4.027 3.846 11.735 1.00 88.19 127 ALA A C 1
ATOM 975 O O . ALA A 1 127 ? -3.241 3.818 10.779 1.00 88.19 127 ALA A O 1
ATOM 976 N N . PRO A 1 128 ? -5.365 3.804 11.567 1.00 89.38 128 PRO A N 1
ATOM 977 C CA . PRO A 1 128 ? -5.993 3.623 10.258 1.00 89.38 128 PRO A CA 1
ATOM 978 C C . PRO A 1 128 ? -5.533 4.662 9.233 1.00 89.38 128 PRO A C 1
ATOM 980 O O . PRO A 1 128 ? -5.290 4.339 8.075 1.00 89.38 128 PRO A O 1
ATOM 983 N N . GLU A 1 129 ? -5.352 5.911 9.661 1.00 89.19 129 GLU A N 1
ATOM 984 C CA . GLU A 1 129 ? -4.930 7.008 8.793 1.00 89.19 129 GLU A CA 1
ATOM 985 C C . GLU A 1 129 ? -3.493 6.813 8.289 1.00 89.19 129 GLU A C 1
ATOM 987 O O . GLU A 1 129 ? -3.200 7.121 7.136 1.00 89.19 129 GLU A O 1
ATOM 992 N N . ILE A 1 130 ? -2.613 6.258 9.130 1.00 90.25 130 ILE A N 1
ATOM 993 C CA . ILE A 1 130 ? -1.221 5.949 8.774 1.00 90.25 130 ILE A CA 1
ATOM 994 C C . ILE A 1 130 ? -1.182 4.743 7.834 1.00 90.25 130 ILE A C 1
ATOM 996 O O . ILE A 1 130 ? -0.527 4.805 6.799 1.00 90.25 130 ILE A O 1
ATOM 1000 N N . LEU A 1 131 ? -1.919 3.673 8.153 1.00 92.94 131 LEU A N 1
ATOM 1001 C CA . LEU A 1 131 ? -2.006 2.481 7.305 1.00 92.94 131 LEU A CA 1
ATOM 1002 C C . LEU A 1 131 ? -2.450 2.844 5.881 1.00 92.94 131 LEU A C 1
ATOM 1004 O O . LEU A 1 131 ? -1.816 2.447 4.904 1.00 92.94 131 LEU A O 1
ATOM 1008 N N . LEU A 1 132 ? -3.529 3.622 5.771 1.00 93.44 132 LEU A N 1
ATOM 1009 C CA . LEU A 1 132 ? -4.081 4.046 4.489 1.00 93.44 132 LEU A CA 1
ATOM 1010 C C . LEU A 1 132 ? -3.148 5.007 3.750 1.00 93.44 132 LEU A C 1
ATOM 1012 O O . LEU A 1 132 ? -2.999 4.881 2.537 1.00 93.44 132 LEU A O 1
ATOM 1016 N N . ALA A 1 133 ? -2.477 5.922 4.455 1.00 91.38 133 ALA A N 1
ATOM 1017 C CA . ALA A 1 133 ? -1.495 6.809 3.839 1.00 91.38 133 ALA A CA 1
ATOM 1018 C C . ALA A 1 133 ? -0.331 6.025 3.215 1.00 91.38 133 ALA A C 1
ATOM 1020 O O . ALA A 1 133 ? 0.031 6.288 2.069 1.00 91.38 133 ALA A O 1
ATOM 1021 N N . GLU A 1 134 ? 0.213 5.032 3.920 1.00 95.00 134 GLU A N 1
ATOM 1022 C CA . GLU A 1 134 ? 1.317 4.208 3.417 1.00 95.00 134 GLU A CA 1
ATOM 1023 C C . GLU A 1 134 ? 0.891 3.348 2.220 1.00 95.00 134 GLU A C 1
ATOM 1025 O O . GLU A 1 134 ? 1.594 3.300 1.212 1.00 95.00 134 GLU A O 1
ATOM 1030 N N . LEU A 1 135 ? -0.303 2.747 2.255 1.00 95.19 135 LEU A N 1
ATOM 1031 C CA . LEU A 1 135 ? -0.872 2.055 1.090 1.00 95.19 135 LEU A CA 1
ATOM 1032 C C . LEU A 1 135 ? -1.096 3.004 -0.099 1.00 95.19 135 LEU A C 1
ATOM 1034 O O . LEU A 1 135 ? -0.847 2.635 -1.249 1.00 95.19 135 LEU A O 1
ATOM 1038 N N . GLY A 1 136 ? -1.514 4.241 0.170 1.00 93.38 136 GLY A N 1
ATOM 1039 C CA . GLY A 1 136 ? -1.631 5.292 -0.836 1.00 93.38 136 GLY A CA 1
ATOM 1040 C C . GLY A 1 136 ? -0.283 5.640 -1.472 1.00 93.38 136 GLY A C 1
ATOM 1041 O O . GLY A 1 136 ? -0.210 5.805 -2.690 1.00 93.38 136 GLY A O 1
ATOM 1042 N N . VAL A 1 137 ? 0.800 5.681 -0.685 1.00 94.38 137 VAL A N 1
ATOM 1043 C CA . VAL A 1 137 ? 2.169 5.860 -1.199 1.00 94.38 137 VAL A CA 1
ATOM 1044 C C . VAL A 1 137 ? 2.562 4.706 -2.117 1.00 94.38 137 VAL A C 1
ATOM 1046 O O . VAL A 1 137 ? 3.099 4.964 -3.191 1.00 94.38 137 VAL A O 1
ATOM 1049 N N . VAL A 1 138 ? 2.251 3.456 -1.760 1.00 94.50 138 VAL A N 1
ATOM 1050 C CA . VAL A 1 138 ? 2.527 2.286 -2.615 1.00 94.50 138 VAL A CA 1
ATOM 1051 C C . VAL A 1 138 ? 1.862 2.438 -3.988 1.00 94.50 138 VAL A C 1
ATOM 1053 O O . VAL A 1 138 ? 2.530 2.319 -5.018 1.00 94.50 138 VAL A O 1
ATOM 1056 N N . VAL A 1 139 ? 0.566 2.764 -4.023 1.00 93.38 139 VAL A N 1
ATOM 1057 C CA . VAL A 1 139 ? -0.175 2.948 -5.285 1.00 93.38 139 VAL A CA 1
ATOM 1058 C C . VAL A 1 139 ? 0.356 4.145 -6.080 1.00 93.38 139 VAL A C 1
ATOM 1060 O O . VAL A 1 139 ? 0.560 4.038 -7.289 1.00 93.38 139 VAL A O 1
ATOM 1063 N N . ALA A 1 140 ? 0.634 5.270 -5.418 1.00 92.94 140 ALA A N 1
ATOM 1064 C CA . ALA A 1 140 ? 1.175 6.459 -6.071 1.00 92.94 140 ALA A CA 1
ATOM 1065 C C . ALA A 1 140 ? 2.563 6.202 -6.677 1.00 92.94 140 ALA A C 1
ATOM 1067 O O . ALA A 1 140 ? 2.832 6.618 -7.804 1.00 92.94 140 ALA A O 1
ATOM 1068 N N . CYS A 1 141 ? 3.437 5.480 -5.971 1.00 91.56 141 CYS A N 1
ATOM 1069 C CA . CYS A 1 141 ? 4.744 5.093 -6.492 1.00 91.56 141 CYS A CA 1
ATOM 1070 C C . CYS A 1 141 ? 4.613 4.149 -7.694 1.00 91.56 141 CYS A C 1
ATOM 1072 O O . CYS A 1 141 ? 5.335 4.338 -8.667 1.00 91.56 141 CYS A O 1
ATOM 1074 N N . ALA A 1 142 ? 3.662 3.207 -7.692 1.00 91.88 142 ALA A N 1
ATOM 1075 C CA . ALA A 1 142 ? 3.396 2.346 -8.851 1.00 91.88 142 ALA A CA 1
ATOM 1076 C C . ALA A 1 142 ? 3.021 3.168 -10.096 1.00 91.88 142 ALA A C 1
ATOM 1078 O O . ALA A 1 142 ? 3.569 2.969 -11.181 1.00 91.88 142 ALA A O 1
ATOM 1079 N N . GLN A 1 143 ? 2.123 4.143 -9.929 1.00 92.06 143 GLN A N 1
ATOM 1080 C CA . GLN A 1 143 ? 1.718 5.048 -11.005 1.00 92.06 143 GLN A CA 1
ATOM 1081 C C . GLN A 1 143 ? 2.883 5.906 -11.502 1.00 92.06 143 GLN A C 1
ATOM 1083 O O . GLN A 1 143 ? 3.054 6.079 -12.707 1.00 92.06 143 GLN A O 1
ATOM 1088 N N . GLN A 1 144 ? 3.698 6.437 -10.589 1.00 89.62 144 GLN A N 1
ATOM 1089 C CA . GLN A 1 144 ? 4.868 7.240 -10.940 1.00 89.62 144 GLN A CA 1
ATOM 1090 C C . GLN A 1 144 ? 5.917 6.426 -11.699 1.00 89.62 144 GLN A C 1
ATOM 1092 O O . GLN A 1 144 ? 6.454 6.926 -12.684 1.00 89.62 144 GLN A O 1
ATOM 1097 N N . LEU A 1 145 ? 6.174 5.179 -11.285 1.00 89.75 145 LEU A N 1
ATOM 1098 C CA . LEU A 1 145 ? 7.069 4.262 -11.996 1.00 89.75 145 LEU A CA 1
ATOM 1099 C C . LEU A 1 145 ? 6.595 4.039 -13.430 1.00 89.75 145 LEU A C 1
ATOM 1101 O O . LEU A 1 145 ? 7.375 4.204 -14.363 1.00 89.75 145 LEU A O 1
ATOM 1105 N N . PHE A 1 146 ? 5.308 3.747 -13.609 1.00 89.00 146 PHE A N 1
ATOM 1106 C CA . PHE A 1 146 ? 4.728 3.534 -14.930 1.00 89.00 146 PHE A CA 1
ATOM 1107 C C . PHE A 1 146 ? 4.807 4.775 -15.824 1.00 89.00 146 PHE A C 1
ATOM 1109 O O . PHE A 1 146 ? 5.226 4.688 -16.978 1.00 89.00 146 PHE A O 1
ATOM 1116 N N . MET A 1 147 ? 4.447 5.948 -15.298 1.00 87.19 147 MET A N 1
ATOM 1117 C CA . MET A 1 147 ? 4.518 7.200 -16.058 1.00 87.19 147 MET A CA 1
ATOM 1118 C C . MET A 1 147 ? 5.956 7.541 -16.461 1.00 87.19 147 MET A C 1
ATOM 1120 O O . MET A 1 147 ? 6.195 7.960 -17.592 1.00 87.19 147 MET A O 1
ATOM 1124 N N . ALA A 1 148 ? 6.916 7.338 -15.558 1.00 84.06 148 ALA A N 1
ATOM 1125 C CA . ALA A 1 148 ? 8.322 7.606 -15.827 1.00 84.06 148 ALA A CA 1
ATOM 1126 C C . ALA A 1 148 ? 8.937 6.592 -16.806 1.00 84.06 148 ALA A C 1
ATOM 1128 O O . ALA A 1 148 ? 9.677 7.008 -17.693 1.00 84.06 148 ALA A O 1
ATOM 1129 N N . ALA A 1 149 ? 8.589 5.304 -16.719 1.00 82.50 149 ALA A N 1
ATOM 1130 C CA . ALA A 1 149 ? 9.013 4.294 -17.693 1.00 82.50 149 ALA A CA 1
ATOM 1131 C C . ALA A 1 149 ? 8.486 4.617 -19.102 1.00 82.50 149 ALA A C 1
ATOM 1133 O O . ALA A 1 149 ? 9.245 4.621 -20.068 1.00 82.50 149 ALA A O 1
ATOM 1134 N N . ARG A 1 150 ? 7.213 5.024 -19.217 1.00 80.50 150 ARG A N 1
ATOM 1135 C CA . ARG A 1 150 ? 6.632 5.468 -20.496 1.00 80.50 150 ARG A CA 1
ATOM 1136 C C . ARG A 1 150 ? 7.287 6.721 -21.065 1.00 80.50 150 ARG A C 1
ATOM 1138 O O . ARG A 1 150 ? 7.408 6.832 -22.278 1.00 80.50 150 ARG A O 1
ATOM 1145 N N . ALA A 1 151 ? 7.670 7.666 -20.211 1.00 77.56 151 ALA A N 1
ATOM 1146 C CA . ALA A 1 151 ? 8.363 8.878 -20.639 1.00 77.56 151 ALA A CA 1
ATOM 1147 C C . ALA A 1 151 ? 9.822 8.612 -21.053 1.00 77.56 151 ALA A C 1
ATOM 1149 O O . ALA A 1 151 ? 10.377 9.380 -21.836 1.00 77.56 151 ALA A O 1
ATOM 1150 N N . ALA A 1 152 ? 10.437 7.550 -20.523 1.00 69.06 152 ALA A N 1
ATOM 1151 C CA . ALA A 1 152 ? 11.807 7.151 -20.828 1.00 69.06 152 ALA A CA 1
ATOM 1152 C C . ALA A 1 152 ? 11.932 6.310 -22.112 1.00 69.06 152 ALA A C 1
ATOM 1154 O O . ALA A 1 152 ? 13.017 6.265 -22.692 1.00 69.06 152 ALA A O 1
ATOM 1155 N N . ALA A 1 153 ? 10.849 5.673 -22.574 1.00 61.06 153 ALA A N 1
ATOM 1156 C CA . ALA A 1 153 ? 10.835 4.965 -23.851 1.00 61.06 153 ALA A CA 1
ATOM 1157 C C . ALA A 1 153 ? 11.132 5.942 -25.013 1.00 61.06 153 ALA A C 1
ATOM 1159 O O . ALA A 1 153 ? 10.505 7.005 -25.092 1.00 61.06 153 ALA A O 1
ATOM 1160 N N . PRO A 1 154 ? 12.075 5.632 -25.926 1.00 51.84 154 PRO A N 1
ATOM 1161 C CA . PRO A 1 154 ? 12.417 6.535 -27.017 1.00 51.84 154 PRO A CA 1
ATOM 1162 C C . PRO A 1 154 ? 11.211 6.763 -27.946 1.00 51.84 154 PRO A C 1
ATOM 1164 O O . PRO A 1 154 ? 10.407 5.845 -28.151 1.00 51.84 154 PRO A O 1
ATOM 1167 N N . PRO A 1 155 ? 11.090 7.953 -28.568 1.00 44.59 155 PRO A N 1
ATOM 1168 C CA . PRO A 1 155 ? 10.075 8.232 -29.579 1.00 44.59 155 PRO A CA 1
ATOM 1169 C C . PRO A 1 155 ? 10.406 7.437 -30.852 1.00 44.59 155 PRO A C 1
ATOM 1171 O O . PRO A 1 155 ? 11.006 7.956 -31.787 1.00 44.59 155 PRO A O 1
ATOM 1174 N N . GLY A 1 156 ? 10.095 6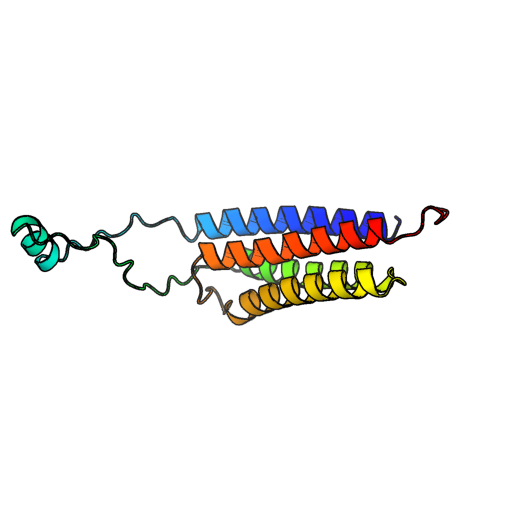.142 -30.862 1.00 49.12 156 GLY A N 1
ATOM 1175 C CA . GLY A 1 156 ? 10.454 5.244 -31.962 1.00 49.12 156 GLY A CA 1
ATOM 1176 C C . GLY A 1 156 ? 10.284 3.744 -31.710 1.00 49.12 156 GLY A C 1
ATOM 1177 O O . GLY A 1 156 ? 10.572 2.969 -32.617 1.00 49.12 156 GLY A O 1
ATOM 1178 N N . GLY A 1 157 ? 9.819 3.307 -30.534 1.00 41.38 157 GLY A N 1
ATOM 1179 C CA . GLY A 1 157 ? 9.444 1.904 -30.321 1.00 41.38 157 GLY A CA 1
ATOM 1180 C C . GLY A 1 157 ? 8.229 1.528 -31.176 1.00 41.38 157 GLY A C 1
ATOM 1181 O O . GLY A 1 157 ? 7.111 1.933 -30.870 1.00 41.38 157 GLY A O 1
ATOM 1182 N N . VAL A 1 158 ? 8.469 0.816 -32.278 1.00 40.47 158 VAL A N 1
ATOM 1183 C CA . VAL A 1 158 ? 7.451 0.246 -33.180 1.00 40.47 158 VAL A CA 1
ATOM 1184 C C . VAL A 1 158 ? 6.577 -0.769 -32.405 1.00 40.47 158 VAL A C 1
ATOM 1186 O O . VAL A 1 158 ? 7.126 -1.442 -31.531 1.00 40.47 158 VAL A O 1
ATOM 1189 N N . PRO A 1 159 ? 5.254 -0.852 -32.686 1.00 45.41 159 PRO A N 1
ATOM 1190 C CA . PRO A 1 159 ? 4.278 -1.702 -31.980 1.00 45.41 159 PRO A CA 1
ATOM 1191 C C . PRO A 1 159 ? 4.580 -3.203 -31.967 1.00 45.41 159 PRO A C 1
ATOM 1193 O O . PRO A 1 159 ? 5.191 -3.703 -32.940 1.00 45.41 159 PRO A O 1
#